Protein AF-A0A645FPT3-F1 (afdb_monomer)

Sequence (57 aa):
MFYTSKTANKMADSKHGIGLGLTICDVIIKAHGGTIKAANRHDGPGAEFIFTLPMED

Secondary structure (DSSP, 8-state):
---------S-SS-----SHHHHHHHHHHHHTT-EEEEEE-SSSSSEEEEEE-PPP-

pLDDT: mean 80.47, std 20.31, range [43.75, 97.56]

Foldseek 3Di:
DDQFDPDDDDDDDDPPTPPCPVVVVQVVLVVQVKDKDKDADPVDGDIDIDMDGDDDD

Radius of gyration: 15.42 Å; Cα contacts (8 Å, |Δi|>4): 46; chains: 1; bounding box: 48×16×32 Å

Organism: NCBI:txid1076179

Mean predicted aligned error: 9.64 Å

Nearest PDB structures (foldseek):
  3cgz-assembly2_B  TM=5.271E-01  e=9.507E-01  Salmonella enterica subsp. enterica serovar Typhimurium
  8bqs-assembly1_Dc  TM=4.488E-01  e=6.636E+00  Tetrahymena thermophila SB210

Structure (mmCIF, N/CA/C/O backbone):
data_AF-A0A645FPT3-F1
#
_entry.id   AF-A0A645FPT3-F1
#
loop_
_atom_site.group_PDB
_atom_site.id
_atom_site.type_symbol
_atom_site.label_atom_id
_atom_site.label_alt_id
_atom_site.label_comp_id
_atom_site.label_asym_id
_atom_site.label_entity_id
_atom_site.label_seq_id
_atom_site.pdbx_PDB_ins_code
_atom_site.Cartn_x
_atom_site.Cartn_y
_atom_site.Cartn_z
_atom_site.occupancy
_atom_site.B_iso_or_equiv
_atom_site.auth_seq_id
_atom_site.auth_comp_id
_atom_site.auth_asym_id
_atom_site.auth_atom_id
_atom_site.pdbx_PDB_model_num
ATOM 1 N N . MET A 1 1 ? 10.948 11.542 14.834 1.00 44.91 1 MET A N 1
ATOM 2 C CA . MET A 1 1 ? 12.079 10.688 14.407 1.00 44.91 1 MET A CA 1
ATOM 3 C C . MET A 1 1 ? 11.890 10.384 12.927 1.00 44.91 1 MET A C 1
ATOM 5 O O . MET A 1 1 ? 10.841 9.867 12.580 1.00 44.91 1 MET A O 1
ATOM 9 N N . PHE A 1 2 ? 12.829 10.772 12.057 1.00 49.72 2 PHE A N 1
ATOM 10 C CA . PHE A 1 2 ? 12.760 10.517 10.610 1.00 49.72 2 PHE A CA 1
ATOM 11 C C . PHE A 1 2 ? 13.648 9.312 10.265 1.00 49.72 2 PHE A C 1
ATOM 13 O O . PHE A 1 2 ? 14.828 9.307 10.607 1.00 49.72 2 PHE A O 1
ATOM 20 N N . TYR A 1 3 ? 13.090 8.300 9.600 1.00 53.88 3 TYR A N 1
ATOM 21 C CA . TYR A 1 3 ? 13.724 7.000 9.325 1.00 53.88 3 TYR A CA 1
ATOM 22 C C . TYR A 1 3 ? 14.670 6.997 8.103 1.00 53.88 3 TYR A C 1
ATOM 24 O O . TYR A 1 3 ? 14.708 6.041 7.331 1.00 53.88 3 TYR A O 1
ATOM 32 N N . THR A 1 4 ? 15.438 8.069 7.899 1.00 53.81 4 THR A N 1
ATOM 33 C CA . THR A 1 4 ? 16.422 8.149 6.806 1.00 53.81 4 THR A CA 1
ATOM 34 C C . THR A 1 4 ? 17.771 7.620 7.286 1.00 53.81 4 THR A C 1
ATOM 36 O O . THR A 1 4 ? 18.375 8.197 8.192 1.00 53.81 4 THR A O 1
ATOM 39 N N . SER A 1 5 ? 18.286 6.555 6.664 1.00 52.06 5 SER A N 1
ATOM 40 C CA . SER A 1 5 ? 19.675 6.138 6.863 1.00 5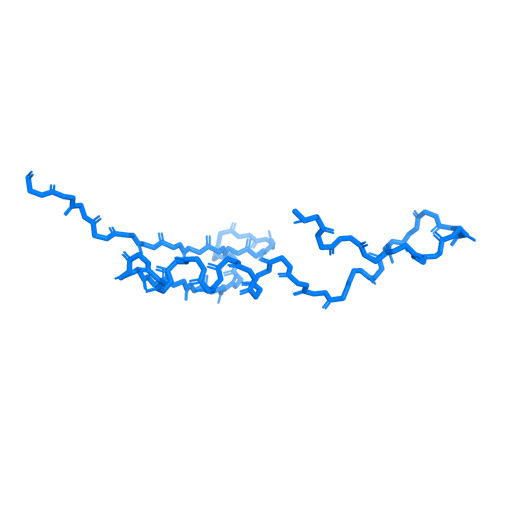2.06 5 SER A CA 1
ATOM 41 C C . SER A 1 5 ? 20.616 7.214 6.303 1.00 52.06 5 SER A C 1
ATOM 43 O O . SER A 1 5 ? 20.573 7.574 5.126 1.00 52.06 5 SER A O 1
ATOM 45 N N . LYS A 1 6 ? 21.479 7.771 7.157 1.00 54.66 6 LYS A N 1
ATOM 46 C CA . LYS A 1 6 ? 22.603 8.611 6.726 1.00 54.66 6 LYS A CA 1
ATOM 47 C C . LYS A 1 6 ? 23.728 7.708 6.220 1.00 54.66 6 LYS A C 1
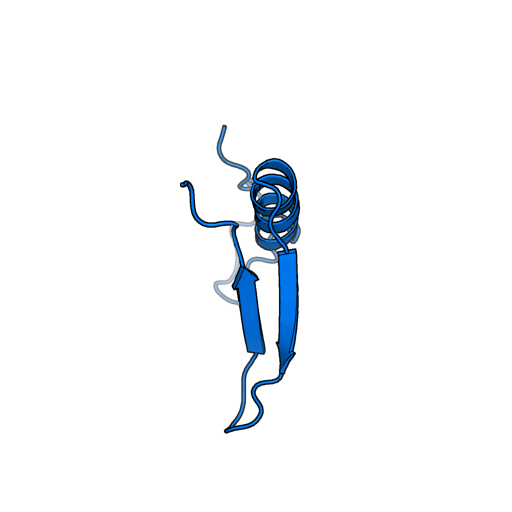ATOM 49 O O . LYS A 1 6 ? 24.717 7.507 6.917 1.00 54.66 6 LYS A O 1
ATOM 54 N N . THR A 1 7 ? 23.597 7.200 4.999 1.00 57.25 7 THR A N 1
ATOM 55 C CA . THR A 1 7 ? 24.731 6.593 4.294 1.00 57.25 7 THR A CA 1
ATOM 56 C C . THR A 1 7 ? 24.658 6.868 2.793 1.00 57.25 7 THR A C 1
ATOM 58 O O . THR A 1 7 ? 23.582 6.862 2.204 1.00 57.25 7 THR A O 1
ATOM 61 N N . ALA A 1 8 ? 25.841 7.080 2.208 1.00 48.69 8 ALA A N 1
ATOM 62 C CA . ALA A 1 8 ? 26.173 7.222 0.787 1.00 48.69 8 ALA A CA 1
ATOM 63 C C . ALA A 1 8 ? 26.087 8.635 0.166 1.00 48.69 8 ALA A C 1
ATOM 65 O O . ALA A 1 8 ? 25.141 9.024 -0.519 1.00 48.69 8 ALA A O 1
ATOM 66 N N . ASN A 1 9 ? 27.190 9.366 0.341 1.00 54.41 9 ASN A N 1
ATOM 67 C CA . ASN A 1 9 ? 27.740 10.264 -0.669 1.00 54.41 9 ASN A CA 1
ATOM 68 C C . ASN A 1 9 ? 28.537 9.426 -1.694 1.00 54.41 9 ASN A C 1
ATOM 70 O O . ASN A 1 9 ? 29.683 9.088 -1.410 1.00 54.41 9 ASN A O 1
ATOM 74 N N . LYS A 1 10 ? 27.927 9.052 -2.829 1.00 43.75 10 LYS A N 1
ATOM 75 C CA . LYS A 1 10 ? 28.542 8.936 -4.172 1.00 43.75 10 LYS A CA 1
ATOM 76 C C . LYS A 1 10 ? 27.535 8.334 -5.157 1.00 43.75 10 LYS A C 1
ATOM 78 O O . LYS A 1 10 ? 27.050 7.236 -4.937 1.00 43.75 10 LYS A O 1
ATOM 83 N N . MET A 1 11 ? 27.330 9.058 -6.257 1.00 43.88 11 MET A N 1
ATOM 84 C CA . MET A 1 11 ? 26.571 8.692 -7.462 1.00 43.88 11 MET A CA 1
ATOM 85 C C . MET A 1 11 ? 25.045 8.686 -7.287 1.00 43.88 11 MET A C 1
ATOM 87 O O . MET A 1 11 ? 24.458 7.938 -6.515 1.00 43.88 11 MET A O 1
ATOM 91 N N . ALA A 1 12 ? 24.415 9.614 -8.003 1.00 49.19 12 ALA A N 1
ATOM 92 C CA . ALA A 1 12 ? 22.985 9.868 -8.029 1.00 49.19 12 ALA A CA 1
ATOM 93 C C . ALA A 1 12 ? 22.248 8.836 -8.895 1.00 49.19 12 ALA A C 1
ATOM 95 O O . ALA A 1 12 ? 21.583 9.205 -9.856 1.00 49.19 12 ALA A O 1
ATOM 96 N N . ASP A 1 13 ? 22.365 7.556 -8.548 1.00 50.03 13 ASP A N 1
ATOM 97 C CA . ASP A 1 13 ? 21.515 6.517 -9.114 1.00 50.03 13 ASP A CA 1
ATOM 98 C C . ASP A 1 13 ? 21.131 5.542 -7.999 1.00 50.03 13 ASP A C 1
ATOM 100 O O . ASP A 1 13 ? 21.976 4.882 -7.401 1.00 50.03 13 ASP A O 1
ATOM 104 N N . SER A 1 14 ? 19.846 5.553 -7.643 1.00 49.06 14 SER A N 1
ATOM 105 C CA . SER A 1 14 ? 19.230 4.680 -6.639 1.00 49.06 14 SER A CA 1
ATOM 106 C C . SER A 1 14 ? 19.943 4.637 -5.278 1.00 49.06 14 SER A C 1
ATOM 108 O O . SER A 1 14 ? 20.578 3.647 -4.913 1.00 49.06 14 SER A O 1
ATOM 110 N N . LYS A 1 15 ? 19.759 5.680 -4.451 1.00 49.22 15 LYS A N 1
ATOM 111 C CA . LYS A 1 15 ? 19.957 5.549 -2.996 1.00 49.22 15 LYS A CA 1
ATOM 112 C C . LYS A 1 15 ? 19.085 4.388 -2.517 1.00 49.22 15 LYS A C 1
ATOM 114 O O . LYS A 1 15 ? 17.875 4.551 -2.384 1.00 49.22 15 LYS A O 1
ATOM 119 N N . HIS A 1 16 ? 19.699 3.227 -2.303 1.00 49.59 16 HIS A N 1
ATOM 120 C CA . HIS A 1 16 ? 19.059 2.031 -1.775 1.00 49.59 16 HIS A CA 1
ATOM 121 C C . HIS A 1 16 ? 18.645 2.324 -0.330 1.00 49.59 16 HIS A C 1
ATOM 123 O O . HIS A 1 16 ? 19.373 2.058 0.627 1.00 49.59 16 HIS A O 1
ATOM 129 N N . GLY A 1 17 ? 17.505 2.995 -0.171 1.00 59.56 17 GLY A N 1
ATOM 130 C CA . GLY A 1 17 ? 16.859 3.128 1.119 1.00 59.56 17 GLY A CA 1
ATOM 131 C C . GLY A 1 17 ? 16.588 1.727 1.650 1.00 59.56 17 GLY A C 1
ATOM 132 O O . GLY A 1 17 ? 16.276 0.817 0.891 1.00 59.56 17 GLY A O 1
ATOM 133 N N . ILE A 1 18 ? 16.679 1.553 2.960 1.00 73.44 18 ILE A N 1
ATOM 134 C CA . IL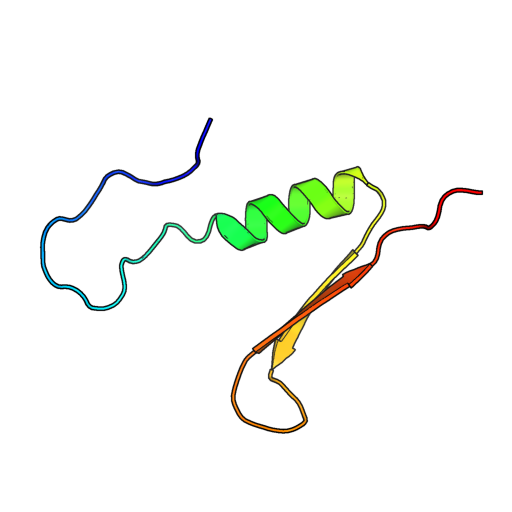E A 1 18 ? 16.466 0.280 3.668 1.00 73.4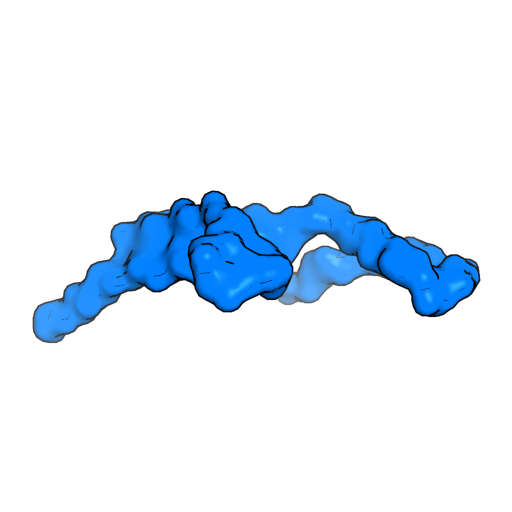4 18 ILE A CA 1
ATOM 135 C C . ILE A 1 18 ? 15.029 -0.284 3.563 1.00 73.44 18 ILE A C 1
ATOM 137 O O . ILE A 1 18 ? 14.637 -1.128 4.357 1.00 73.44 18 ILE A O 1
ATOM 141 N N . GLY A 1 19 ? 14.212 0.192 2.619 1.00 75.50 19 GLY A N 1
ATOM 142 C CA . GLY A 1 19 ? 12.857 -0.309 2.387 1.00 75.50 19 GLY A CA 1
ATOM 143 C C . GLY A 1 19 ? 11.844 0.056 3.475 1.00 75.50 19 GLY A C 1
ATOM 144 O O . GLY A 1 19 ? 10.779 -0.544 3.536 1.00 75.50 19 GLY A O 1
ATOM 145 N N . LEU A 1 20 ? 12.133 1.040 4.332 1.00 85.62 20 LEU A N 1
ATOM 146 C CA . LEU A 1 20 ? 11.273 1.339 5.483 1.00 85.62 20 LEU A CA 1
ATOM 147 C C . LEU A 1 20 ? 9.944 2.015 5.140 1.00 85.62 20 LEU A C 1
ATOM 149 O O . LEU A 1 20 ? 9.029 1.950 5.952 1.00 85.62 20 LEU A O 1
ATOM 153 N N . GLY A 1 21 ? 9.819 2.660 3.977 1.00 87.12 21 GLY A N 1
ATOM 154 C CA . GLY A 1 21 ? 8.624 3.439 3.633 1.00 87.12 21 GLY A CA 1
ATOM 155 C C . GLY A 1 21 ? 7.337 2.616 3.724 1.00 87.12 21 GLY A C 1
ATOM 156 O O . GLY A 1 21 ? 6.437 2.964 4.481 1.00 87.12 21 GLY A O 1
ATOM 157 N N . LEU A 1 22 ? 7.284 1.480 3.023 1.00 91.00 22 LEU A N 1
ATOM 158 C CA . LEU A 1 22 ? 6.101 0.615 3.022 1.00 91.00 22 LEU A CA 1
ATOM 159 C C . LEU A 1 22 ? 5.897 -0.121 4.348 1.00 91.00 22 LEU A C 1
ATOM 161 O O . LEU A 1 22 ? 4.755 -0.319 4.744 1.00 91.00 22 LEU A O 1
ATOM 165 N N . THR A 1 23 ? 6.971 -0.464 5.063 1.00 89.94 23 THR A N 1
ATOM 166 C CA . THR A 1 23 ? 6.867 -1.045 6.411 1.00 89.94 23 THR A CA 1
ATOM 167 C C . THR A 1 23 ? 6.215 -0.067 7.386 1.00 89.94 23 THR A C 1
ATOM 169 O O . THR A 1 23 ? 5.357 -0.455 8.174 1.00 89.94 23 THR A O 1
ATOM 172 N N . ILE A 1 24 ? 6.579 1.217 7.315 1.00 92.00 24 ILE A N 1
ATOM 173 C CA . ILE A 1 24 ? 5.951 2.273 8.118 1.00 92.00 24 ILE A CA 1
ATOM 17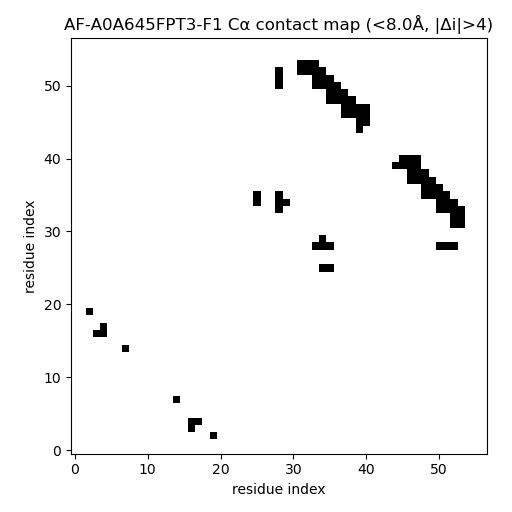4 C C . ILE A 1 24 ? 4.481 2.434 7.715 1.00 92.00 24 ILE A C 1
ATOM 176 O O . ILE A 1 24 ? 3.622 2.482 8.594 1.00 92.00 24 ILE A O 1
ATOM 180 N N . CYS A 1 25 ? 4.178 2.468 6.411 1.00 94.44 25 CYS A N 1
ATOM 181 C CA . CYS A 1 25 ? 2.797 2.519 5.929 1.00 94.44 25 CYS A CA 1
ATOM 182 C C . CYS A 1 25 ? 1.963 1.344 6.459 1.00 94.44 25 CYS A C 1
ATOM 184 O O . CYS A 1 25 ? 0.878 1.575 6.981 1.00 94.44 25 CYS A O 1
ATOM 186 N N . ASP A 1 26 ? 2.472 0.112 6.381 1.00 93.56 26 ASP A N 1
ATOM 187 C CA . ASP A 1 26 ? 1.780 -1.091 6.857 1.00 93.56 26 ASP A CA 1
ATOM 188 C C . ASP A 1 26 ? 1.426 -1.000 8.348 1.00 93.56 26 ASP A C 1
ATOM 190 O O . ASP A 1 26 ? 0.278 -1.232 8.726 1.00 93.56 26 ASP A O 1
ATOM 194 N N . VAL A 1 27 ? 2.381 -0.583 9.188 1.00 95.62 27 VAL A N 1
ATOM 195 C CA . VAL A 1 27 ? 2.153 -0.402 10.631 1.00 95.62 27 VAL A CA 1
ATOM 196 C C . VAL A 1 27 ? 1.093 0.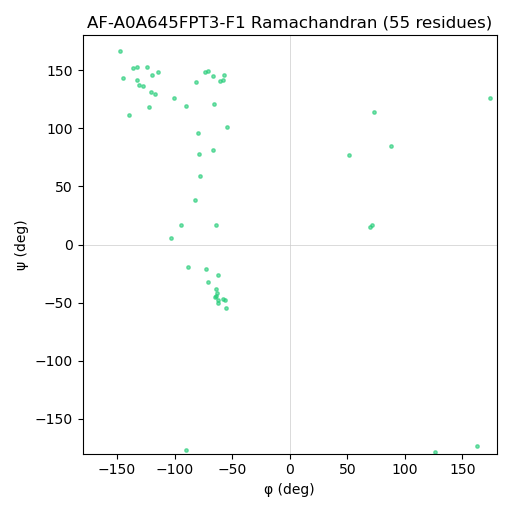666 10.897 1.00 95.62 27 VAL A C 1
ATOM 198 O O . VAL A 1 27 ? 0.175 0.427 11.681 1.00 95.62 27 VAL A O 1
ATOM 201 N N . ILE A 1 28 ? 1.192 1.828 10.243 1.00 96.31 28 ILE A N 1
ATOM 202 C CA . ILE A 1 28 ? 0.236 2.928 10.428 1.00 96.31 28 ILE A CA 1
ATOM 203 C C . ILE A 1 28 ? -1.165 2.486 10.003 1.00 96.31 28 ILE A C 1
ATOM 205 O O . ILE A 1 28 ? -2.112 2.641 10.767 1.00 96.31 28 ILE A O 1
ATOM 209 N N . ILE A 1 29 ? -1.307 1.908 8.813 1.00 97.12 29 ILE A N 1
ATOM 210 C CA . ILE A 1 29 ? -2.609 1.533 8.250 1.00 97.12 29 ILE A CA 1
ATOM 211 C C . ILE A 1 29 ? -3.281 0.461 9.112 1.00 97.12 29 ILE A C 1
ATOM 213 O O . ILE A 1 29 ? -4.455 0.603 9.451 1.00 97.12 29 ILE A O 1
ATOM 217 N N . LYS A 1 30 ? -2.537 -0.563 9.546 1.00 95.94 30 LYS A N 1
ATOM 218 C CA . LYS A 1 30 ? -3.063 -1.601 10.446 1.00 95.94 30 LYS A CA 1
ATOM 219 C C . LYS A 1 30 ? -3.467 -1.048 11.811 1.00 95.94 30 LYS A C 1
ATOM 221 O O . LYS A 1 30 ? -4.488 -1.469 12.346 1.00 95.94 30 LYS A O 1
ATOM 226 N N . ALA A 1 31 ? -2.709 -0.098 12.363 1.00 97.25 31 ALA A N 1
ATOM 227 C CA . ALA A 1 31 ? -3.053 0.543 13.635 1.00 97.25 31 ALA A CA 1
ATOM 228 C C . ALA A 1 31 ? -4.387 1.311 13.573 1.00 97.25 31 ALA A C 1
ATOM 230 O O . ALA A 1 31 ? -5.062 1.429 14.590 1.00 97.25 31 ALA A O 1
ATOM 231 N N . HIS A 1 32 ? -4.787 1.773 12.385 1.00 96.81 32 HIS A N 1
ATOM 232 C CA . HIS A 1 32 ? -6.074 2.434 12.136 1.00 96.81 32 HIS A CA 1
ATOM 233 C C . HIS A 1 32 ? -7.158 1.458 11.630 1.00 96.81 32 HIS A C 1
ATOM 235 O O . HIS A 1 32 ? -8.151 1.884 11.048 1.00 96.81 32 HIS A O 1
ATOM 241 N N . GLY A 1 33 ? -6.971 0.142 11.796 1.00 96.94 33 GLY A N 1
ATOM 242 C CA . GLY A 1 33 ? -7.940 -0.877 11.364 1.00 96.94 33 GLY A CA 1
ATOM 243 C C . GLY A 1 33 ? -8.061 -1.035 9.844 1.00 96.94 33 GLY A C 1
ATOM 244 O O . GLY A 1 33 ? -9.024 -1.621 9.354 1.00 96.94 33 GLY A O 1
ATOM 245 N N . GLY A 1 34 ? -7.104 -0.497 9.091 1.00 97.38 34 GLY A N 1
ATOM 246 C CA . GLY A 1 34 ? -7.091 -0.530 7.639 1.00 97.38 34 GLY A CA 1
ATOM 247 C C . GLY A 1 34 ? -6.391 -1.736 7.024 1.00 97.38 34 GLY A C 1
ATOM 248 O O . GLY A 1 34 ? -5.868 -2.620 7.704 1.00 97.38 34 GLY A O 1
ATOM 249 N N . THR A 1 35 ? -6.325 -1.731 5.692 1.00 97.50 35 THR A N 1
ATOM 250 C CA . THR A 1 35 ? -5.581 -2.725 4.901 1.00 97.50 35 THR A CA 1
ATOM 251 C C . THR A 1 35 ? -4.725 -2.048 3.837 1.00 97.50 35 THR A C 1
ATOM 253 O O . THR A 1 35 ? -5.064 -0.957 3.385 1.00 97.50 35 THR A O 1
ATOM 256 N N . ILE A 1 36 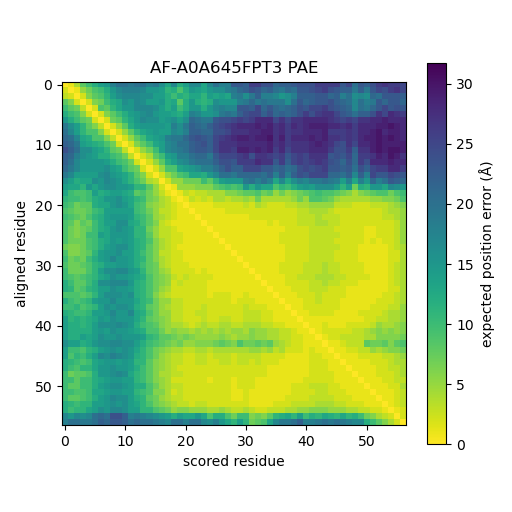? -3.622 -2.684 3.431 1.00 96.06 36 ILE A N 1
ATOM 257 C CA . ILE A 1 36 ? -2.752 -2.236 2.334 1.00 96.06 36 ILE A CA 1
ATOM 258 C C . ILE A 1 36 ? -2.439 -3.404 1.392 1.00 96.06 36 ILE A C 1
ATOM 260 O O . ILE A 1 36 ? -2.249 -4.5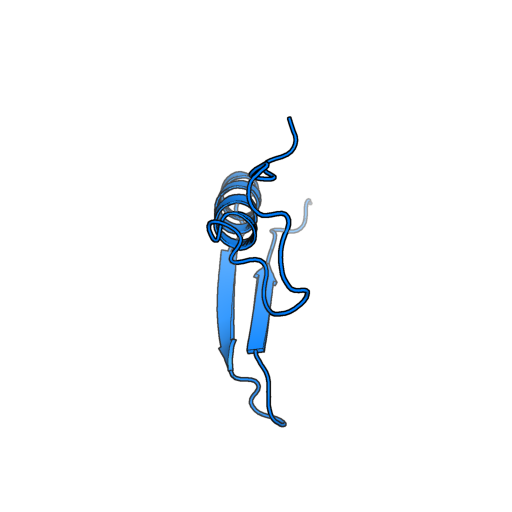38 1.838 1.00 96.06 36 ILE A O 1
ATOM 264 N N . LYS A 1 37 ? -2.390 -3.135 0.085 1.00 95.88 37 LYS A N 1
ATOM 265 C CA . LYS A 1 37 ? -2.023 -4.084 -0.976 1.00 95.88 37 LYS A CA 1
ATOM 266 C C . LYS A 1 37 ? -1.082 -3.419 -1.975 1.00 95.88 37 LYS A C 1
ATOM 268 O O . LYS A 1 37 ? -1.154 -2.212 -2.189 1.00 95.88 37 LYS A O 1
ATOM 273 N N . ALA A 1 38 ? -0.235 -4.226 -2.601 1.00 94.12 38 ALA A N 1
ATOM 274 C CA . ALA A 1 38 ? 0.654 -3.811 -3.677 1.00 94.12 38 ALA A CA 1
ATOM 275 C C . ALA A 1 38 ? 0.474 -4.745 -4.875 1.00 94.12 38 ALA A C 1
ATOM 277 O O . ALA A 1 38 ? 0.402 -5.964 -4.701 1.00 94.12 38 ALA A O 1
ATOM 278 N N . ALA A 1 39 ? 0.409 -4.180 -6.074 1.00 95.25 39 ALA A N 1
ATOM 279 C CA . ALA A 1 39 ? 0.305 -4.918 -7.326 1.00 95.25 39 ALA A CA 1
ATOM 280 C C . ALA A 1 39 ? 1.024 -4.165 -8.453 1.00 95.25 39 ALA A C 1
ATOM 282 O O . ALA A 1 39 ? 1.352 -2.988 -8.322 1.00 95.25 39 ALA A O 1
ATOM 283 N N . ASN A 1 40 ? 1.260 -4.835 -9.579 1.00 97.12 40 ASN A N 1
ATOM 284 C CA . ASN A 1 40 ? 1.592 -4.124 -10.811 1.00 97.12 40 ASN A CA 1
ATOM 285 C C . ASN A 1 40 ? 0.332 -3.455 -11.361 1.00 97.12 40 ASN A C 1
ATOM 287 O O . ASN A 1 40 ? -0.771 -3.986 -11.209 1.00 97.12 40 ASN A O 1
ATOM 291 N N . ARG A 1 41 ? 0.505 -2.314 -12.028 1.00 97.06 41 ARG A N 1
ATOM 292 C CA . ARG A 1 41 ? -0.596 -1.658 -12.734 1.00 97.06 41 ARG A CA 1
ATOM 293 C C . ARG A 1 41 ? -1.161 -2.581 -13.811 1.00 97.06 41 ARG A C 1
ATOM 295 O O . ARG A 1 41 ? -0.423 -3.283 -14.499 1.00 97.06 41 ARG A O 1
ATOM 302 N N . HIS A 1 42 ? -2.481 -2.563 -13.949 1.00 93.62 42 HIS A N 1
ATOM 303 C CA . HIS A 1 42 ? -3.190 -3.348 -14.960 1.00 93.62 42 HIS A CA 1
ATOM 304 C C . HIS A 1 42 ? -3.335 -2.593 -16.292 1.00 93.62 42 HIS A C 1
ATOM 306 O O . HIS A 1 42 ? -3.552 -3.213 -17.328 1.00 93.62 42 HIS A O 1
ATOM 312 N N . ASP A 1 43 ? -3.198 -1.265 -16.270 1.00 95.38 43 ASP A N 1
ATOM 313 C CA . ASP A 1 43 ? -3.410 -0.352 -17.399 1.00 95.38 43 ASP A CA 1
ATOM 314 C C . ASP A 1 43 ? -2.105 0.160 -18.037 1.00 95.38 43 ASP A C 1
ATOM 316 O O . ASP A 1 43 ? -2.129 1.011 -18.925 1.00 95.38 43 ASP A O 1
ATOM 320 N N . GLY A 1 44 ? -0.951 -0.345 -17.596 1.00 95.19 44 GLY A N 1
ATOM 321 C CA . GLY A 1 44 ? 0.345 0.076 -18.109 1.00 95.19 44 GLY A CA 1
ATOM 322 C C . GLY A 1 44 ? 1.512 -0.309 -17.200 1.00 95.19 44 GLY A C 1
ATOM 323 O O . GLY A 1 44 ? 1.335 -1.025 -16.216 1.00 95.19 44 GLY A O 1
ATOM 324 N N . PRO A 1 45 ? 2.730 0.151 -17.520 1.00 97.06 45 PRO A N 1
ATOM 325 C CA . PRO A 1 45 ? 3.899 -0.077 -16.684 1.00 97.06 45 PRO A CA 1
ATOM 326 C C . PRO A 1 45 ? 3.790 0.660 -15.342 1.00 97.06 45 PRO A C 1
ATOM 328 O O . PRO A 1 45 ? 3.303 1.787 -15.264 1.00 97.06 45 PRO A O 1
ATOM 331 N N . GLY A 1 46 ? 4.313 0.038 -14.286 1.00 95.88 46 GLY A N 1
ATOM 332 C CA . GLY A 1 46 ? 4.404 0.624 -12.950 1.00 95.88 46 GLY A CA 1
ATOM 333 C C . GLY A 1 46 ? 3.778 -0.246 -11.865 1.00 95.88 46 GLY A C 1
ATOM 334 O O . GLY A 1 46 ? 3.284 -1.343 -12.123 1.00 95.88 46 GLY A O 1
ATOM 335 N N . ALA A 1 47 ? 3.809 0.267 -10.638 1.00 95.12 47 ALA A N 1
ATOM 336 C CA . ALA A 1 47 ? 3.237 -0.367 -9.458 1.00 95.12 47 ALA A CA 1
ATOM 337 C C . ALA A 1 47 ? 2.072 0.466 -8.912 1.00 95.12 47 ALA A C 1
ATOM 339 O O . ALA A 1 47 ? 2.074 1.695 -9.005 1.00 95.12 47 ALA A O 1
ATOM 340 N N . GLU A 1 48 ? 1.099 -0.217 -8.331 1.00 95.44 48 GLU A N 1
ATOM 341 C CA . GLU A 1 48 ? -0.058 0.349 -7.655 1.00 95.44 48 GLU A CA 1
ATOM 342 C C . GLU A 1 48 ? -0.059 -0.115 -6.195 1.00 95.44 48 GLU A C 1
ATOM 344 O O . GLU A 1 48 ? 0.111 -1.301 -5.900 1.00 95.44 48 GLU A O 1
ATOM 349 N N . PHE A 1 49 ? -0.244 0.835 -5.280 1.00 95.38 49 PHE A N 1
ATOM 350 C CA . PHE A 1 49 ? -0.357 0.587 -3.847 1.00 95.38 49 PHE A CA 1
ATOM 351 C C . PHE A 1 49 ? -1.695 1.139 -3.377 1.00 95.38 49 PHE A C 1
ATOM 353 O O . PHE A 1 49 ? -1.947 2.337 -3.491 1.00 95.38 49 PHE A O 1
ATOM 360 N N . ILE A 1 50 ? -2.547 0.264 -2.857 1.00 96.38 50 ILE A N 1
ATOM 361 C CA . ILE A 1 50 ? -3.911 0.605 -2.455 1.00 96.38 50 ILE A CA 1
ATOM 362 C C . ILE A 1 50 ? -4.018 0.387 -0.957 1.00 96.38 50 ILE A C 1
ATOM 364 O O . ILE A 1 50 ? -3.682 -0.695 -0.472 1.00 96.38 50 ILE A O 1
ATOM 368 N N . PHE A 1 51 ? -4.517 1.386 -0.235 1.00 96.94 51 PHE A N 1
ATOM 369 C CA . PHE A 1 51 ? -4.896 1.230 1.161 1.00 96.94 51 PHE A CA 1
ATOM 370 C C . PHE A 1 51 ? -6.345 1.634 1.395 1.00 96.94 51 PHE A C 1
ATOM 372 O O . PHE A 1 51 ? -6.904 2.459 0.675 1.00 96.94 51 PHE A O 1
ATOM 379 N N . THR A 1 52 ? -6.946 1.039 2.416 1.00 97.38 52 THR A N 1
ATOM 380 C CA . THR A 1 52 ? -8.321 1.307 2.834 1.00 97.38 52 THR A CA 1
ATOM 381 C C . THR A 1 52 ? -8.339 1.555 4.330 1.00 97.38 52 THR A C 1
ATOM 383 O O . THR A 1 52 ? -7.703 0.806 5.071 1.00 97.38 52 THR A O 1
ATOM 386 N N . LEU A 1 53 ? -9.092 2.555 4.773 1.00 97.56 53 LEU A N 1
ATOM 387 C CA . LEU A 1 53 ? -9.368 2.815 6.183 1.00 97.56 53 LEU A CA 1
ATOM 388 C C . LEU A 1 53 ? -10.883 2.727 6.415 1.00 97.56 53 LEU A C 1
ATOM 390 O O . LEU A 1 53 ? -11.638 3.087 5.507 1.00 97.56 53 LEU A O 1
ATOM 394 N N . PRO A 1 54 ? -11.336 2.252 7.586 1.00 97.06 54 PRO A N 1
ATOM 395 C CA . PRO A 1 54 ? -12.727 2.405 7.996 1.00 97.06 54 PRO A CA 1
ATOM 396 C C . PRO A 1 54 ? -13.117 3.890 8.032 1.00 97.06 54 PRO A C 1
ATOM 398 O O . PRO A 1 54 ? -12.309 4.732 8.421 1.00 97.06 54 PRO A O 1
ATOM 401 N N . MET A 1 55 ? -14.342 4.207 7.619 1.00 94.25 55 MET A N 1
ATOM 402 C CA . MET A 1 55 ? -14.935 5.528 7.833 1.00 94.25 55 MET A CA 1
ATOM 403 C C . MET A 1 55 ? -15.484 5.582 9.266 1.00 94.25 55 MET A C 1
ATOM 405 O O . 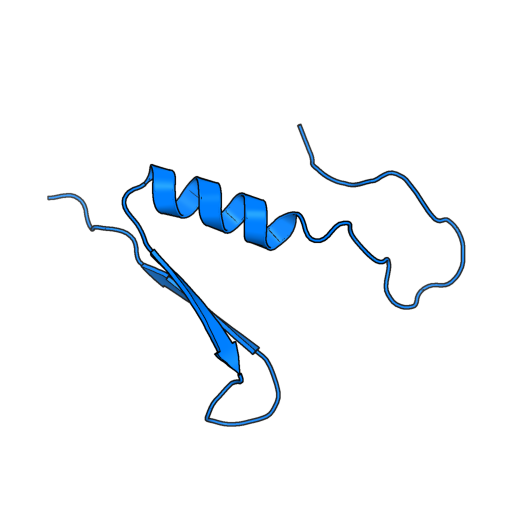MET A 1 55 ? -16.012 4.580 9.744 1.00 94.25 55 MET A O 1
ATOM 409 N N . GLU A 1 56 ? -15.322 6.712 9.953 1.00 84.69 56 GLU A N 1
ATOM 410 C CA . GLU A 1 56 ? -15.979 6.949 11.246 1.00 84.69 56 GLU A CA 1
ATOM 411 C C . GLU A 1 56 ? -17.491 7.155 11.039 1.00 84.69 56 GLU A C 1
ATOM 413 O O . GLU A 1 56 ? -17.898 7.642 9.980 1.00 84.69 56 GLU A O 1
ATOM 418 N N . ASP A 1 57 ? -18.304 6.759 12.025 1.00 66.81 57 ASP A N 1
ATOM 419 C CA . ASP A 1 57 ? -19.763 6.972 12.028 1.00 66.81 57 ASP A CA 1
ATOM 420 C C . ASP A 1 57 ? -20.147 8.461 12.137 1.00 66.81 57 ASP A C 1
ATOM 422 O O . ASP A 1 57 ? -19.479 9.205 12.896 1.00 66.81 57 ASP A O 1
#

Solvent-accessible surface area (backbone atoms only — not comparable to full-atom values): 3990 Å² total; per-residue (Å²): 138,82,94,70,80,93,73,82,97,73,75,101,66,77,82,80,67,90,63,56,69,62,58,52,48,50,54,55,36,48,75,61,71,25,50,77,50,76,45,68,43,89,90,51,92,59,74,42,76,51,72,50,66,71,78,82,133

InterPro domains:
  IPR003594 Histidine kinase/HSP90-like ATPase domain [PF02518] (2-56)
  IPR004358 Signal transduction histidine kinase-related protein, C-terminal [PR00344] (16-34)
  IPR004358 Signal transduction histidine kinase-related protein, C-terminal [PR00344] (41-54)
  IPR036890 Histidine kinase/HSP90-like ATPase superfamily [G3DSA:3.30.565.10] (1-57)
  IPR036890 Histidine kinase/HSP90-like ATPase superfamily [SSF55874] (2-55)